Protein AF-K2HLF5-F1 (afdb_monomer)

Structure (mmCIF, N/CA/C/O backbone):
data_AF-K2HLF5-F1
#
_entry.id   AF-K2HLF5-F1
#
loop_
_atom_site.group_PDB
_atom_site.id
_atom_site.type_symbol
_atom_site.label_atom_id
_atom_site.label_alt_id
_atom_site.label_comp_id
_atom_site.label_asym_id
_atom_site.label_entity_id
_atom_site.label_seq_id
_atom_site.pdbx_PDB_ins_code
_atom_site.Cartn_x
_atom_site.Cartn_y
_atom_site.Cartn_z
_atom_site.occupancy
_atom_site.B_iso_or_equiv
_atom_site.auth_seq_id
_atom_site.auth_comp_id
_atom_site.auth_asym_id
_atom_site.auth_atom_id
_atom_site.pdbx_PDB_model_num
ATOM 1 N N . MET A 1 1 ? -12.758 6.911 -3.327 1.00 77.94 1 MET A N 1
ATOM 2 C CA . MET A 1 1 ? -11.296 6.929 -3.553 1.00 77.94 1 MET A CA 1
ATOM 3 C C . MET A 1 1 ? -10.643 7.506 -2.313 1.00 77.94 1 MET A C 1
ATOM 5 O O . MET A 1 1 ? -11.145 8.501 -1.797 1.00 77.94 1 MET A O 1
ATOM 9 N N . THR A 1 2 ? -9.546 6.911 -1.856 1.00 82.56 2 THR A N 1
ATOM 10 C CA . THR A 1 2 ? -8.719 7.429 -0.758 1.00 82.56 2 THR A CA 1
ATOM 11 C C . THR A 1 2 ? -7.261 7.436 -1.201 1.00 82.56 2 THR A C 1
ATOM 13 O O . THR A 1 2 ? -6.829 6.523 -1.895 1.00 82.56 2 THR A O 1
ATOM 16 N N . MET A 1 3 ? -6.512 8.468 -0.822 1.00 84.38 3 MET A N 1
ATOM 17 C CA . MET A 1 3 ? -5.113 8.650 -1.205 1.00 84.38 3 MET A CA 1
ATOM 18 C C . MET A 1 3 ? -4.257 8.866 0.045 1.00 84.38 3 MET A C 1
ATOM 20 O O . MET A 1 3 ? -4.676 9.579 0.960 1.00 84.38 3 MET A O 1
ATOM 24 N N . GLN A 1 4 ? -3.074 8.258 0.076 1.00 83.06 4 GLN A N 1
ATOM 25 C CA . GLN A 1 4 ? -2.057 8.470 1.102 1.00 83.06 4 GLN A CA 1
ATOM 26 C C . GLN A 1 4 ? -0.707 8.755 0.449 1.00 83.06 4 GLN A C 1
ATOM 28 O O . GLN A 1 4 ? -0.210 7.956 -0.338 1.00 83.06 4 GLN A O 1
ATOM 33 N N . ASP A 1 5 ? -0.123 9.895 0.793 1.00 85.25 5 ASP A N 1
ATOM 34 C CA . ASP A 1 5 ? 1.217 10.286 0.365 1.00 85.25 5 ASP A CA 1
ATOM 35 C C . ASP A 1 5 ? 2.246 9.796 1.397 1.00 85.25 5 ASP A C 1
ATOM 37 O O . ASP A 1 5 ? 2.132 10.115 2.587 1.00 85.25 5 ASP A O 1
ATOM 41 N N . ALA A 1 6 ? 3.219 9.007 0.938 1.00 84.81 6 ALA A N 1
ATOM 42 C CA . ALA A 1 6 ? 4.321 8.457 1.724 1.00 84.81 6 ALA A CA 1
ATOM 43 C C . ALA A 1 6 ? 5.694 8.965 1.230 1.00 84.81 6 ALA A C 1
ATOM 45 O O . ALA A 1 6 ? 6.712 8.278 1.353 1.00 84.81 6 ALA A O 1
ATOM 46 N N . GLY A 1 7 ? 5.744 10.173 0.664 1.00 86.44 7 GLY A N 1
ATOM 47 C CA . GLY A 1 7 ? 6.964 10.816 0.186 1.00 86.44 7 GLY A CA 1
ATOM 48 C C . GLY A 1 7 ? 7.271 10.447 -1.262 1.00 86.44 7 GLY A C 1
ATOM 49 O O . GLY A 1 7 ? 6.798 11.101 -2.189 1.00 86.44 7 GLY A O 1
ATOM 50 N N . ARG A 1 8 ? 8.093 9.412 -1.479 1.00 88.50 8 ARG A N 1
ATOM 51 C CA . ARG A 1 8 ? 8.429 8.972 -2.848 1.00 88.50 8 ARG A CA 1
ATOM 52 C C . ARG A 1 8 ? 7.248 8.303 -3.542 1.00 88.50 8 ARG A C 1
ATOM 54 O O . ARG A 1 8 ? 7.142 8.387 -4.759 1.00 88.50 8 ARG A O 1
ATOM 61 N N . TYR A 1 9 ? 6.381 7.659 -2.774 1.00 92.50 9 TYR A N 1
ATOM 62 C CA . TYR A 1 9 ? 5.272 6.895 -3.309 1.00 92.50 9 TYR A CA 1
ATOM 63 C C . TYR A 1 9 ? 3.941 7.428 -2.803 1.00 92.50 9 TYR A C 1
ATOM 65 O O . TYR A 1 9 ? 3.810 7.832 -1.647 1.00 92.50 9 TYR A O 1
ATOM 73 N N . THR A 1 10 ? 2.937 7.379 -3.671 1.00 91.50 10 THR A N 1
ATOM 74 C CA . THR A 1 10 ? 1.548 7.669 -3.322 1.00 91.50 10 THR A CA 1
ATOM 75 C C . THR A 1 10 ? 0.734 6.392 -3.429 1.00 91.50 10 THR A C 1
ATOM 77 O O . THR A 1 10 ? 0.718 5.754 -4.478 1.00 91.50 10 THR A O 1
ATOM 80 N N . VAL A 1 11 ? 0.025 6.028 -2.363 1.00 90.94 11 VAL A N 1
ATOM 81 C CA . VAL A 1 11 ? -0.925 4.915 -2.386 1.00 90.94 11 VAL A CA 1
ATOM 82 C C . VAL A 1 11 ? -2.319 5.450 -2.658 1.00 90.94 11 VAL A C 1
ATOM 84 O O . VAL A 1 11 ? -2.830 6.308 -1.937 1.00 90.94 11 VAL A O 1
ATOM 87 N N . VAL A 1 12 ? -2.958 4.912 -3.685 1.00 90.62 12 VAL A N 1
ATOM 88 C CA . VAL A 1 12 ? -4.342 5.193 -4.046 1.00 90.62 12 VAL A CA 1
ATOM 89 C C . VAL A 1 12 ? -5.157 3.928 -3.851 1.00 90.62 12 VAL A C 1
ATOM 91 O O . VAL A 1 12 ? -4.838 2.883 -4.405 1.00 90.62 12 VAL A O 1
ATOM 94 N N . MET A 1 13 ? -6.232 4.039 -3.079 1.00 88.75 13 MET A N 1
ATOM 95 C CA . MET A 1 13 ? -7.240 2.999 -2.944 1.00 88.75 13 MET A CA 1
ATOM 96 C C . MET A 1 13 ? -8.521 3.437 -3.648 1.00 88.75 13 MET A C 1
ATOM 98 O O . MET A 1 13 ? -9.140 4.461 -3.318 1.00 88.75 13 MET A O 1
ATOM 102 N N . THR A 1 14 ? -8.929 2.642 -4.623 1.00 87.88 14 THR A N 1
ATOM 103 C CA . THR A 1 14 ? -10.212 2.737 -5.312 1.00 87.88 14 THR A CA 1
ATOM 104 C C . THR A 1 14 ? -11.006 1.475 -5.051 1.00 87.88 14 THR A C 1
ATOM 106 O O . THR A 1 14 ? -10.507 0.475 -4.551 1.00 87.88 14 THR A O 1
ATOM 109 N N . CYS A 1 15 ? -12.295 1.534 -5.316 1.00 84.69 15 CYS A N 1
ATOM 110 C CA . CYS A 1 15 ? -13.126 0.356 -5.251 1.00 84.69 15 CYS A CA 1
ATOM 111 C C . CYS A 1 15 ? -14.271 0.528 -6.225 1.00 84.69 15 CYS A C 1
ATOM 113 O O . CYS A 1 15 ? -14.708 1.644 -6.524 1.00 84.69 15 CYS A O 1
ATOM 115 N N . SER A 1 16 ? -14.759 -0.602 -6.702 1.00 73.69 16 SER A N 1
ATOM 116 C CA . SER A 1 16 ? -15.980 -0.673 -7.478 1.00 73.69 16 SER A CA 1
ATOM 117 C C . SER A 1 16 ? -16.850 -1.777 -6.897 1.00 73.69 16 SER A C 1
ATOM 119 O O . SER A 1 16 ? -16.362 -2.819 -6.448 1.00 73.69 16 SER A O 1
ATOM 121 N N . ARG A 1 17 ? -18.158 -1.517 -6.844 1.00 71.38 17 ARG A N 1
ATOM 122 C CA . ARG A 1 17 ? -19.114 -2.412 -6.192 1.00 71.38 17 ARG A CA 1
ATOM 123 C C . ARG A 1 17 ? -19.020 -3.812 -6.804 1.00 71.38 17 ARG A C 1
ATOM 125 O O . ARG A 1 17 ? -19.210 -3.974 -8.007 1.00 71.38 17 ARG A O 1
ATOM 132 N N . GLY A 1 18 ? -18.716 -4.808 -5.972 1.00 67.44 18 GLY A N 1
ATOM 133 C CA . GLY A 1 18 ? -18.555 -6.206 -6.388 1.00 67.44 18 GLY A CA 1
ATOM 134 C C . G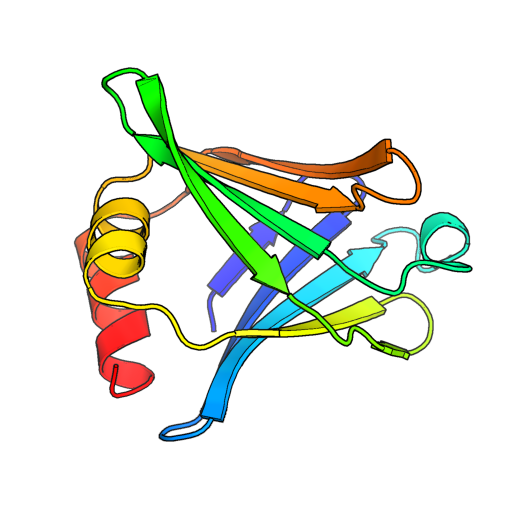LY A 1 18 ? -17.174 -6.599 -6.936 1.00 67.44 18 GLY A C 1
ATOM 135 O O . GLY A 1 18 ? -17.024 -7.741 -7.360 1.00 67.44 18 GLY A O 1
ATOM 136 N N . ARG A 1 19 ? -16.172 -5.704 -6.930 1.00 71.88 19 ARG A N 1
ATOM 137 C CA . ARG A 1 19 ? -14.794 -5.993 -7.390 1.00 71.88 19 ARG A CA 1
ATOM 138 C C . ARG A 1 19 ? -13.714 -5.884 -6.307 1.00 71.88 19 ARG A C 1
ATOM 140 O O . ARG A 1 19 ? -12.569 -6.232 -6.565 1.00 71.88 19 ARG A O 1
ATOM 147 N N . GLY A 1 20 ? -14.082 -5.464 -5.096 1.00 83.12 20 GLY A N 1
ATOM 148 C CA . GLY A 1 20 ? -13.151 -5.291 -3.979 1.00 83.12 20 GLY A CA 1
ATOM 149 C C . GLY A 1 20 ? -12.478 -3.918 -3.968 1.00 83.12 20 GLY A C 1
ATOM 150 O O . GLY A 1 20 ? -12.983 -2.957 -4.557 1.00 83.12 20 GLY A O 1
ATOM 151 N N . ILE A 1 21 ? -11.359 -3.833 -3.250 1.00 87.75 21 ILE A N 1
ATOM 152 C CA . ILE A 1 21 ? -10.506 -2.648 -3.168 1.00 87.75 21 ILE A CA 1
ATOM 153 C C . ILE A 1 21 ? -9.341 -2.841 -4.133 1.00 87.75 21 ILE A C 1
ATOM 155 O O . ILE A 1 21 ? -8.551 -3.772 -3.996 1.00 87.75 21 ILE A O 1
ATOM 159 N N . GLU A 1 22 ? -9.237 -1.938 -5.093 1.00 91.00 22 GLU A N 1
ATOM 160 C CA . GLU A 1 22 ? -8.067 -1.765 -5.939 1.00 91.00 22 GLU A CA 1
ATOM 161 C C . GLU A 1 22 ? -7.071 -0.866 -5.207 1.00 91.00 22 GLU A C 1
ATOM 163 O O . GLU A 1 22 ? -7.414 0.219 -4.732 1.00 91.00 22 GLU A O 1
ATOM 168 N N . LEU A 1 23 ? -5.831 -1.321 -5.108 1.00 92.38 23 LEU A N 1
ATOM 169 C CA . LEU A 1 23 ? -4.718 -0.574 -4.554 1.00 92.38 23 LEU A CA 1
ATOM 170 C C . LEU A 1 23 ? -3.730 -0.285 -5.674 1.00 92.38 23 LEU A C 1
ATOM 172 O O . LEU A 1 23 ? -3.339 -1.189 -6.407 1.00 92.38 23 LEU A O 1
ATOM 176 N N . SER A 1 24 ? -3.325 0.973 -5.782 1.00 93.50 24 SER A N 1
ATOM 177 C CA . SER A 1 24 ? -2.278 1.420 -6.689 1.00 93.50 24 SER A CA 1
ATOM 178 C C . SER A 1 24 ? -1.184 2.141 -5.916 1.00 93.50 24 SER A C 1
ATOM 180 O O . SER A 1 24 ? -1.477 3.007 -5.093 1.00 93.50 24 SER A O 1
ATOM 182 N N . VAL A 1 25 ? 0.069 1.803 -6.187 1.00 94.19 25 VAL A N 1
ATOM 183 C CA . VAL A 1 25 ? 1.261 2.488 -5.683 1.00 94.19 25 VAL A CA 1
ATOM 184 C C . VAL A 1 25 ? 1.865 3.256 -6.846 1.00 94.19 25 VAL A C 1
ATOM 186 O O . VAL A 1 25 ? 2.275 2.652 -7.832 1.00 94.19 25 VAL A O 1
ATOM 189 N N . LEU A 1 26 ? 1.904 4.579 -6.747 1.00 94.62 26 LEU A N 1
ATOM 190 C CA . LEU A 1 26 ? 2.458 5.458 -7.770 1.00 94.62 26 LEU A CA 1
ATOM 191 C C . LEU A 1 26 ? 3.821 5.969 -7.321 1.00 94.62 26 LEU A C 1
ATOM 193 O O . LEU A 1 26 ? 3.948 6.451 -6.196 1.00 94.62 26 LEU A O 1
ATOM 197 N N . ASP A 1 27 ? 4.817 5.905 -8.199 1.00 93.62 27 ASP A N 1
ATOM 198 C CA . ASP A 1 27 ? 6.109 6.560 -7.992 1.00 93.62 27 ASP A CA 1
ATOM 199 C C . ASP A 1 27 ? 5.994 8.045 -8.357 1.00 93.62 27 ASP A C 1
ATOM 201 O O . ASP A 1 27 ? 5.820 8.402 -9.525 1.00 93.62 27 ASP A O 1
ATOM 2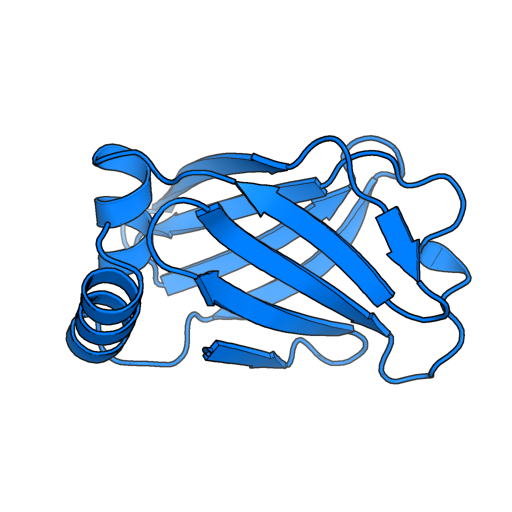05 N N . SER A 1 28 ? 6.119 8.922 -7.361 1.00 89.19 28 SER A N 1
ATOM 206 C CA . SER A 1 28 ? 6.033 10.377 -7.530 1.00 89.19 28 SER A CA 1
ATOM 207 C C . SER A 1 28 ? 7.140 10.933 -8.436 1.00 89.19 28 SER A C 1
ATOM 209 O O . SER A 1 28 ? 6.983 12.019 -8.994 1.00 89.19 28 SER A O 1
ATOM 211 N N . ALA A 1 29 ? 8.252 10.206 -8.613 1.00 89.31 29 ALA A N 1
ATOM 212 C CA . ALA A 1 29 ? 9.312 10.564 -9.557 1.00 89.31 29 ALA A CA 1
ATOM 213 C C . ALA A 1 29 ? 9.025 10.111 -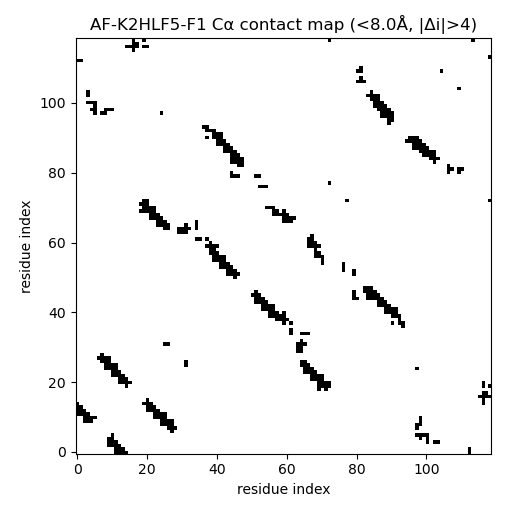11.003 1.00 89.31 29 ALA A C 1
ATOM 215 O O . ALA A 1 29 ? 9.821 10.410 -11.896 1.00 89.31 29 ALA A O 1
ATOM 216 N N . ALA A 1 30 ? 7.914 9.400 -11.228 1.00 87.19 30 ALA A N 1
ATOM 217 C CA . ALA A 1 30 ? 7.480 8.854 -12.512 1.00 87.19 30 ALA A CA 1
ATOM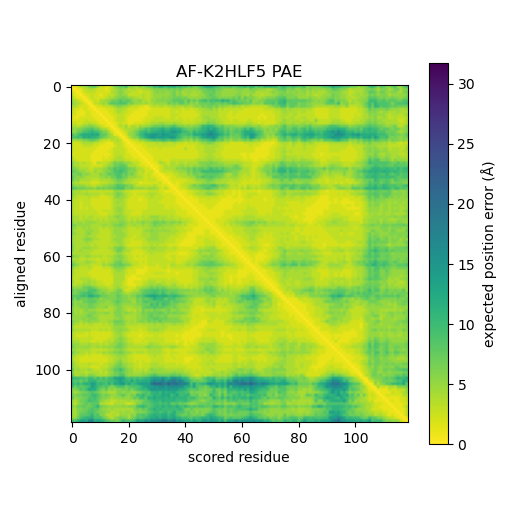 218 C C . ALA A 1 30 ? 8.514 7.934 -13.196 1.00 87.19 30 ALA A C 1
ATOM 220 O O . ALA A 1 30 ? 8.562 7.872 -14.426 1.00 87.19 30 ALA A O 1
ATOM 221 N N . ARG A 1 31 ? 9.353 7.228 -12.421 1.00 88.00 31 ARG A N 1
ATOM 222 C CA . ARG A 1 31 ? 10.373 6.317 -12.966 1.00 88.00 31 ARG A CA 1
ATOM 223 C C . ARG A 1 31 ? 9.852 4.893 -13.070 1.00 88.00 31 ARG A C 1
ATOM 225 O O . ARG A 1 31 ? 9.987 4.285 -14.127 1.00 88.00 31 ARG A O 1
ATOM 232 N N . GLY A 1 32 ? 9.257 4.378 -11.992 1.00 86.31 32 GLY A N 1
ATOM 233 C CA . GLY A 1 32 ? 8.743 3.003 -11.934 1.00 86.31 32 GLY A CA 1
ATOM 234 C C . GLY A 1 32 ? 9.824 1.920 -12.050 1.00 86.31 32 GLY A C 1
ATOM 235 O O . GLY A 1 32 ? 9.515 0.769 -12.339 1.00 86.31 32 GLY A O 1
ATOM 236 N N . ASP A 1 33 ? 11.090 2.278 -11.846 1.00 88.50 33 ASP A N 1
ATOM 237 C CA . ASP A 1 33 ? 12.239 1.372 -11.898 1.00 88.50 33 ASP A CA 1
ATOM 238 C C . ASP A 1 33 ? 12.214 0.351 -10.752 1.00 88.50 33 ASP A C 1
ATOM 240 O O . ASP A 1 33 ? 12.456 -0.832 -10.972 1.00 88.50 33 ASP A O 1
ATOM 244 N N . GLU A 1 34 ? 11.830 0.780 -9.549 1.00 87.31 34 GLU A N 1
ATOM 245 C CA . GLU A 1 34 ? 11.692 -0.092 -8.367 1.00 87.31 34 GLU A CA 1
ATOM 246 C C . GLU A 1 34 ? 10.470 -1.023 -8.411 1.00 87.31 34 GLU A C 1
ATOM 248 O O . GLU A 1 34 ? 10.291 -1.854 -7.521 1.00 87.31 34 GLU A O 1
ATOM 253 N N . PHE A 1 35 ? 9.629 -0.886 -9.436 1.00 91.94 35 PHE A N 1
ATOM 254 C CA . PHE A 1 35 ? 8.481 -1.758 -9.672 1.00 91.94 35 PHE A CA 1
ATOM 255 C C . PHE A 1 35 ? 8.808 -2.937 -10.582 1.00 91.94 35 PHE A C 1
ATOM 257 O O . PHE A 1 35 ? 8.011 -3.873 -10.670 1.00 91.94 35 PHE A O 1
ATOM 264 N N . ALA A 1 36 ? 9.980 -2.910 -11.224 1.00 85.94 36 ALA A N 1
ATOM 265 C CA . ALA A 1 36 ? 10.449 -4.024 -12.021 1.00 85.94 36 ALA A CA 1
ATOM 266 C C . ALA A 1 36 ? 10.464 -5.302 -11.170 1.00 85.94 36 ALA A C 1
ATOM 268 O O . ALA A 1 36 ? 10.947 -5.308 -10.039 1.00 85.94 36 ALA A O 1
ATOM 269 N N . GLU A 1 37 ? 9.928 -6.380 -11.739 1.00 86.56 37 GLU A N 1
ATOM 270 C CA . GLU A 1 37 ? 9.879 -7.715 -11.129 1.00 86.56 37 GLU A CA 1
ATOM 271 C C . GLU A 1 37 ? 8.958 -7.862 -9.907 1.00 86.56 37 GLU A C 1
ATOM 273 O O . GLU A 1 37 ? 8.913 -8.948 -9.337 1.00 86.56 37 GLU A O 1
ATOM 278 N N . VAL A 1 38 ? 8.186 -6.842 -9.519 1.00 93.19 38 VAL A N 1
ATOM 279 C CA . VAL A 1 38 ? 7.218 -6.961 -8.418 1.00 93.19 38 VAL A CA 1
ATOM 280 C C . VAL A 1 38 ? 5.948 -7.664 -8.903 1.00 93.19 38 VAL A C 1
ATOM 282 O O . VAL A 1 38 ? 5.190 -7.103 -9.692 1.00 93.19 38 VAL A O 1
ATOM 285 N N . ASP A 1 39 ? 5.684 -8.874 -8.399 1.00 94.12 39 ASP A N 1
ATOM 286 C CA . ASP A 1 39 ? 4.477 -9.657 -8.731 1.00 94.12 39 ASP A CA 1
ATOM 287 C C . ASP A 1 39 ? 3.404 -9.672 -7.625 1.00 94.12 39 ASP A C 1
ATOM 289 O O . ASP A 1 39 ? 2.253 -10.083 -7.836 1.00 94.12 39 ASP A O 1
ATOM 293 N N . SER A 1 40 ? 3.780 -9.200 -6.438 1.00 94.75 40 SER A N 1
ATOM 294 C CA . SER A 1 40 ? 2.953 -9.214 -5.243 1.00 94.75 40 SER A CA 1
ATOM 295 C C . SER A 1 40 ? 3.280 -8.051 -4.310 1.00 94.75 40 SER A C 1
ATOM 297 O O . SER A 1 40 ? 4.429 -7.617 -4.173 1.00 94.75 40 SER A O 1
ATOM 299 N N . LEU A 1 41 ? 2.235 -7.564 -3.642 1.00 94.94 41 LEU A N 1
ATOM 300 C CA . LEU A 1 41 ? 2.321 -6.571 -2.577 1.00 94.94 41 LEU A CA 1
ATOM 301 C C . LEU A 1 41 ? 1.751 -7.149 -1.282 1.00 94.94 41 LEU A C 1
ATOM 303 O O . LEU A 1 41 ? 0.825 -7.964 -1.298 1.00 94.94 41 LEU A O 1
ATOM 307 N N . MET A 1 42 ? 2.275 -6.697 -0.152 1.00 95.31 42 MET A N 1
ATOM 308 C CA . MET A 1 42 ? 1.701 -6.930 1.163 1.00 95.31 42 MET A CA 1
ATOM 309 C C . MET A 1 42 ? 1.265 -5.597 1.749 1.00 95.31 42 MET A C 1
ATOM 311 O O . MET A 1 42 ? 2.042 -4.648 1.813 1.00 95.31 42 MET A O 1
ATOM 315 N N . VAL A 1 43 ? 0.013 -5.538 2.183 1.00 92.50 43 VAL A N 1
ATOM 316 C CA . VAL A 1 43 ? -0.531 -4.413 2.935 1.00 92.50 43 VAL A CA 1
ATOM 317 C C . VAL A 1 43 ? -0.542 -4.789 4.402 1.00 92.50 43 VAL A C 1
ATOM 319 O O . VAL A 1 43 ? -1.104 -5.822 4.756 1.00 92.50 43 VAL A O 1
ATOM 322 N N . TRP A 1 44 ? 0.011 -3.935 5.251 1.00 93.38 44 TRP A N 1
ATOM 323 C CA . TRP A 1 44 ? -0.019 -4.075 6.699 1.00 93.38 44 TRP A CA 1
ATOM 324 C C . TRP A 1 44 ? -0.800 -2.934 7.326 1.00 93.38 44 TRP A C 1
ATOM 326 O O . TRP A 1 44 ? -0.659 -1.771 6.940 1.00 93.38 44 TRP A O 1
ATOM 336 N N . ILE A 1 45 ? -1.602 -3.269 8.331 1.00 90.75 45 ILE A N 1
ATOM 337 C CA . ILE A 1 45 ? -2.376 -2.296 9.094 1.00 90.75 45 ILE A CA 1
ATOM 338 C C . ILE A 1 45 ? -2.106 -2.530 10.570 1.00 90.75 45 ILE A C 1
ATOM 340 O O . ILE A 1 45 ? -2.328 -3.630 11.074 1.00 90.75 45 ILE A O 1
ATOM 344 N N . THR A 1 46 ? -1.651 -1.492 11.266 1.00 92.50 46 THR A N 1
ATOM 345 C CA . THR A 1 46 ? -1.339 -1.553 12.698 1.00 92.50 46 THR 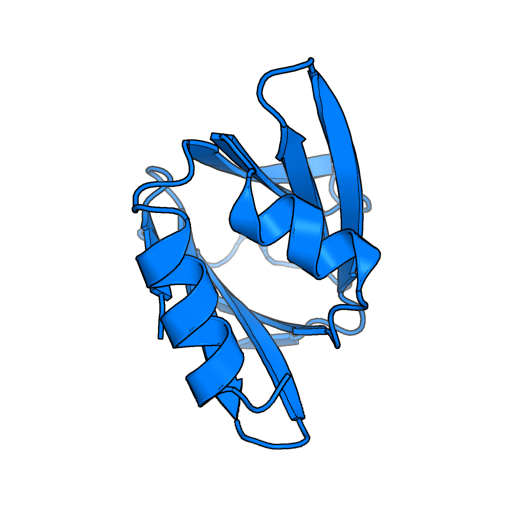A CA 1
ATOM 346 C C . THR A 1 46 ? -2.381 -0.789 13.503 1.00 92.50 46 THR A C 1
ATOM 348 O O . THR A 1 46 ? -2.690 0.369 13.205 1.00 92.50 46 THR A O 1
ATOM 351 N N . LEU A 1 47 ? -2.900 -1.429 14.548 1.00 92.06 47 LEU A N 1
ATOM 352 C CA . LEU A 1 47 ? -3.798 -0.835 15.536 1.00 92.06 47 LEU A CA 1
ATOM 353 C C . LEU A 1 47 ? -3.025 -0.041 16.608 1.00 92.06 47 LEU A C 1
ATOM 355 O O . LEU A 1 47 ? -1.826 -0.257 16.789 1.00 92.06 47 LEU A O 1
ATOM 359 N N . PRO A 1 48 ? -3.695 0.840 17.379 1.00 90.38 48 PR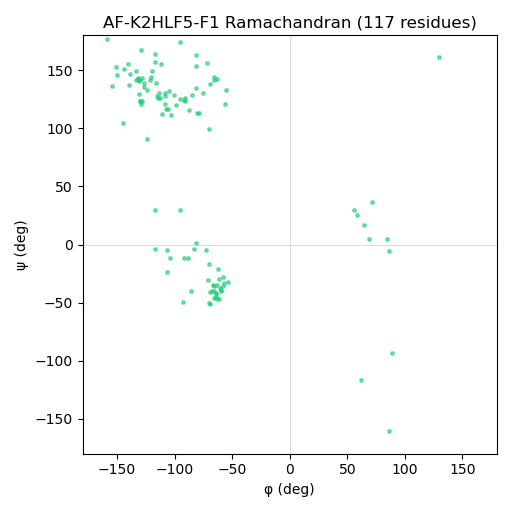O A N 1
ATOM 360 C CA . PRO A 1 48 ? -3.065 1.577 18.480 1.00 90.38 48 PRO A CA 1
ATOM 361 C C . PRO A 1 48 ? -2.435 0.691 19.560 1.00 90.38 48 PRO A C 1
ATOM 363 O O . PRO A 1 48 ? -1.494 1.108 20.225 1.00 90.38 48 PRO A O 1
ATOM 366 N N . ASP A 1 49 ? -2.962 -0.523 19.740 1.00 92.25 49 ASP A N 1
ATOM 367 C CA . ASP A 1 49 ? -2.459 -1.511 20.701 1.00 92.25 49 ASP A CA 1
ATOM 368 C C . ASP A 1 49 ? -1.241 -2.302 20.182 1.00 92.25 49 ASP A C 1
ATOM 370 O O . ASP A 1 49 ? -0.732 -3.181 20.876 1.00 92.25 49 ASP A O 1
ATOM 374 N N . GLY A 1 50 ? -0.769 -1.994 18.969 1.00 91.69 50 GLY A N 1
ATOM 375 C CA . GLY A 1 50 ? 0.387 -2.620 18.333 1.00 91.69 50 GLY A CA 1
ATOM 376 C C . GLY A 1 50 ? 0.082 -3.906 17.566 1.00 91.69 50 GLY A C 1
ATOM 377 O O . GLY A 1 50 ? 0.975 -4.419 16.891 1.00 91.69 50 GLY A O 1
ATOM 378 N N . ARG A 1 51 ? -1.151 -4.433 17.607 1.00 93.62 51 ARG A N 1
ATOM 379 C CA . ARG A 1 51 ? -1.521 -5.582 16.768 1.00 93.62 51 ARG A CA 1
ATOM 380 C C . ARG A 1 51 ? -1.503 -5.197 15.294 1.00 93.62 51 ARG A C 1
ATOM 382 O O . ARG A 1 51 ? -1.903 -4.091 14.930 1.00 93.62 51 ARG A O 1
ATOM 389 N N . THR A 1 52 ? -1.094 -6.140 14.452 1.00 92.38 52 THR A N 1
ATOM 390 C CA . THR A 1 52 ? -1.050 -5.978 12.998 1.00 92.38 52 THR A CA 1
ATOM 391 C C . THR A 1 52 ? -1.902 -7.026 12.296 1.00 92.38 52 THR A C 1
ATOM 393 O O . THR A 1 52 ? -1.945 -8.184 12.713 1.00 92.38 52 THR A O 1
ATOM 396 N N . ASP A 1 53 ? -2.573 -6.608 11.227 1.00 92.25 53 ASP A N 1
ATOM 397 C CA . ASP A 1 53 ? -3.170 -7.497 10.229 1.00 92.25 53 ASP A CA 1
ATOM 398 C C . ASP A 1 53 ? -2.496 -7.247 8.884 1.00 92.25 53 ASP A C 1
ATOM 400 O O . ASP A 1 53 ? -1.910 -6.178 8.659 1.00 92.25 53 ASP A O 1
ATOM 404 N N . ARG A 1 54 ? -2.558 -8.246 8.005 1.00 91.12 54 ARG A N 1
ATOM 405 C CA . ARG A 1 54 ? -1.941 -8.171 6.687 1.00 91.12 54 ARG A CA 1
ATOM 406 C C . ARG A 1 54 ? -2.816 -8.749 5.595 1.00 91.12 54 ARG A C 1
ATOM 408 O O . ARG A 1 54 ? -3.494 -9.757 5.790 1.00 91.12 54 ARG A O 1
ATOM 415 N N . VAL A 1 55 ? -2.709 -8.161 4.413 1.00 91.44 55 VAL A N 1
ATOM 416 C CA . VAL A 1 55 ? -3.397 -8.623 3.211 1.00 91.44 55 VAL A CA 1
ATOM 417 C C . VAL A 1 55 ? -2.398 -8.730 2.074 1.00 91.44 55 VAL A C 1
ATOM 419 O O . VAL A 1 55 ? -1.753 -7.746 1.718 1.00 91.44 55 VAL A O 1
ATOM 422 N N . SER A 1 56 ? -2.289 -9.919 1.480 1.00 92.44 56 SER A N 1
ATOM 423 C CA . SER A 1 56 ? -1.522 -10.088 0.248 1.00 92.44 56 SER A CA 1
ATOM 424 C C . SER A 1 56 ? -2.355 -9.664 -0.953 1.00 92.44 56 SER A C 1
ATOM 426 O O . SER A 1 56 ? -3.500 -10.098 -1.099 1.00 92.44 56 SER A O 1
ATOM 428 N N . ILE A 1 57 ? -1.745 -8.907 -1.850 1.00 92.75 57 ILE A N 1
ATOM 429 C CA . ILE A 1 57 ? -2.292 -8.555 -3.152 1.00 92.75 57 ILE A CA 1
ATOM 430 C C . ILE A 1 57 ? -1.448 -9.278 -4.196 1.00 92.75 57 ILE A C 1
ATOM 432 O O . ILE A 1 57 ? -0.263 -8.993 -4.355 1.00 92.75 57 ILE A O 1
ATOM 436 N N . SER A 1 58 ? -2.057 -10.247 -4.871 1.00 90.88 58 SER A N 1
ATOM 437 C CA . SER A 1 58 ? -1.454 -10.969 -5.987 1.00 90.88 58 SER A CA 1
ATOM 438 C C . SER A 1 58 ? -2.566 -11.506 -6.899 1.00 90.88 58 SER A C 1
ATOM 440 O O . SER A 1 58 ? -3.562 -12.026 -6.382 1.00 90.88 58 SER A O 1
ATOM 442 N N . PRO A 1 59 ? -2.430 -11.397 -8.230 1.00 91.50 59 PRO A N 1
ATOM 443 C CA . PRO A 1 59 ? -1.323 -10.748 -8.943 1.00 91.50 59 PRO A CA 1
ATOM 444 C C . PRO A 1 59 ? -1.353 -9.214 -8.815 1.00 91.50 59 PRO A C 1
ATOM 446 O O . PRO A 1 59 ? -2.415 -8.622 -8.600 1.00 91.50 59 PRO A O 1
ATOM 449 N N . VAL A 1 60 ? -0.190 -8.578 -8.973 1.00 93.75 60 VAL A N 1
ATOM 450 C CA . VAL A 1 60 ? -0.088 -7.138 -9.264 1.00 93.75 60 VAL A CA 1
ATOM 451 C C . VAL A 1 60 ? 0.446 -6.908 -10.673 1.00 93.75 60 VAL A C 1
ATOM 453 O O . VAL A 1 60 ? 1.118 -7.762 -11.250 1.00 93.75 60 VAL A O 1
ATOM 456 N N . TRP A 1 61 ? 0.115 -5.754 -11.234 1.00 92.88 61 TRP A N 1
ATOM 457 C CA . TRP A 1 61 ? 0.438 -5.376 -12.603 1.00 92.88 61 TRP A CA 1
ATOM 458 C C . TRP A 1 61 ? 1.147 -4.030 -12.589 1.00 92.88 61 TRP A C 1
ATOM 460 O O . TRP A 1 61 ? 0.716 -3.108 -11.894 1.00 92.88 61 TRP A O 1
ATOM 470 N N . GLN A 1 62 ? 2.218 -3.911 -13.368 1.00 93.31 62 GLN A N 1
ATOM 471 C CA . GLN A 1 62 ? 2.892 -2.638 -13.575 1.00 93.31 62 GLN A CA 1
ATOM 472 C C . GLN A 1 62 ? 2.298 -1.914 -14.787 1.00 93.31 62 GLN A C 1
ATOM 474 O O . GLN A 1 62 ? 2.287 -2.446 -15.897 1.00 93.31 62 GLN A O 1
ATOM 479 N N . GLU A 1 63 ? 1.880 -0.668 -14.586 1.00 89.69 63 GLU A N 1
ATOM 480 C CA . GLU A 1 63 ? 1.430 0.246 -15.636 1.00 89.69 63 GLU A CA 1
ATOM 481 C C . GLU A 1 63 ? 2.265 1.531 -15.579 1.00 89.69 63 GLU A C 1
ATOM 483 O O . GLU A 1 63 ? 1.970 2.481 -14.853 1.00 89.69 63 GLU A O 1
ATOM 488 N N . GLY A 1 64 ? 3.370 1.552 -16.330 1.00 89.81 64 GLY A N 1
ATOM 489 C CA . GLY A 1 64 ? 4.323 2.662 -16.304 1.00 89.81 64 GLY A CA 1
ATOM 490 C C . GLY A 1 64 ? 4.943 2.846 -14.916 1.00 89.81 64 GLY A C 1
ATOM 491 O O . GLY A 1 64 ? 5.643 1.963 -14.421 1.00 89.81 64 GLY A O 1
ATOM 492 N N . ALA A 1 65 ? 4.677 3.997 -14.295 1.00 93.38 65 ALA A N 1
ATOM 493 C CA . ALA A 1 65 ? 5.143 4.351 -12.953 1.00 93.38 65 ALA A CA 1
ATOM 494 C C . ALA A 1 65 ? 4.102 4.052 -11.858 1.00 93.38 65 ALA A C 1
ATOM 496 O O . ALA A 1 65 ? 4.057 4.748 -10.840 1.00 93.38 65 ALA A O 1
ATOM 497 N N . ALA A 1 66 ? 3.256 3.043 -12.074 1.00 93.88 66 ALA A N 1
ATOM 498 C CA . ALA A 1 66 ? 2.302 2.543 -11.095 1.00 93.88 66 ALA A CA 1
ATOM 499 C C . ALA A 1 66 ? 2.362 1.012 -10.984 1.00 93.88 66 ALA A C 1
ATOM 501 O O . ALA A 1 66 ? 2.516 0.321 -11.990 1.00 93.88 66 ALA A O 1
ATOM 502 N N . LEU A 1 67 ? 2.197 0.496 -9.766 1.00 94.81 67 LEU A N 1
ATOM 503 C CA . LEU A 1 67 ? 1.848 -0.899 -9.492 1.00 94.81 67 LEU A CA 1
ATOM 504 C C . LEU A 1 67 ? 0.413 -0.963 -8.999 1.00 94.81 67 LEU A C 1
ATOM 506 O O . LEU A 1 67 ? 0.084 -0.288 -8.026 1.00 94.81 67 LEU A O 1
ATOM 510 N N . SER A 1 68 ? -0.409 -1.806 -9.609 1.00 94.00 68 SER A N 1
ATOM 511 C CA . SER A 1 68 ? -1.822 -1.934 -9.266 1.00 94.00 68 SER A CA 1
ATOM 512 C C . SER A 1 68 ? -2.205 -3.384 -9.009 1.00 94.00 68 SER A C 1
ATOM 514 O O . SER A 1 68 ? -1.753 -4.301 -9.687 1.00 94.00 68 SER A O 1
ATOM 516 N N . GLY A 1 69 ? -3.085 -3.601 -8.043 1.00 92.62 69 GLY A N 1
ATOM 517 C CA . GLY A 1 69 ? -3.694 -4.898 -7.775 1.00 92.62 69 GLY A CA 1
ATOM 518 C C . GLY A 1 69 ? -4.986 -4.730 -6.992 1.00 92.62 69 GLY A C 1
ATOM 519 O O . GLY A 1 69 ? -5.355 -3.616 -6.627 1.00 92.62 69 GLY A O 1
ATOM 520 N N . ALA A 1 70 ? -5.693 -5.825 -6.736 1.00 90.25 70 ALA A N 1
ATOM 521 C CA . ALA A 1 70 ? -6.955 -5.780 -6.010 1.00 90.25 70 ALA A CA 1
ATOM 522 C C . ALA A 1 70 ? -7.025 -6.852 -4.927 1.00 90.25 70 ALA A C 1
ATOM 524 O O . ALA A 1 70 ? -6.467 -7.941 -5.067 1.00 90.25 70 ALA A O 1
ATOM 525 N N . PHE A 1 71 ? -7.750 -6.548 -3.857 1.00 86.69 71 PHE A N 1
ATOM 526 C CA . PHE A 1 71 ? -8.079 -7.501 -2.809 1.00 86.69 71 PHE A CA 1
ATOM 527 C C . PHE A 1 71 ? -9.511 -7.301 -2.323 1.00 86.69 71 PHE A C 1
ATOM 529 O O . PHE A 1 71 ? -10.089 -6.216 -2.412 1.00 86.69 71 PHE A O 1
ATOM 536 N N . VAL A 1 72 ? -10.091 -8.363 -1.772 1.00 82.19 72 VAL A N 1
ATOM 537 C CA . VAL A 1 72 ? -11.396 -8.303 -1.112 1.00 82.19 72 VAL A CA 1
ATOM 538 C C . VAL A 1 72 ? -11.145 -8.322 0.394 1.00 82.19 72 VAL A C 1
ATOM 540 O O . VAL A 1 72 ? -10.672 -9.341 0.902 1.00 82.19 72 VAL A O 1
ATOM 543 N N . PRO A 1 73 ? -11.401 -7.221 1.123 1.00 76.50 73 PRO A N 1
ATOM 544 C CA . PRO A 1 73 ? -11.254 -7.232 2.569 1.00 76.50 73 PRO A CA 1
ATOM 545 C C . PRO A 1 73 ? -12.294 -8.176 3.185 1.00 76.50 73 PRO A C 1
ATOM 547 O O . PRO A 1 73 ? -13.440 -8.242 2.742 1.00 76.50 73 PRO A O 1
ATOM 550 N N . ASN A 1 74 ? -11.889 -8.908 4.219 1.00 77.06 74 ASN A N 1
ATOM 551 C CA . ASN A 1 74 ? -12.804 -9.661 5.073 1.00 77.06 74 ASN A CA 1
ATOM 552 C C . ASN A 1 74 ? -13.166 -8.828 6.321 1.00 77.06 74 ASN A C 1
ATOM 554 O O . ASN A 1 74 ? -12.593 -7.762 6.550 1.00 77.06 74 ASN A O 1
ATOM 558 N N . GLY A 1 75 ? -14.088 -9.320 7.156 1.00 74.19 75 GLY A N 1
ATOM 559 C CA . GLY A 1 75 ? -14.536 -8.589 8.350 1.00 74.19 75 GLY A CA 1
ATOM 560 C C . GLY A 1 75 ? -13.412 -8.208 9.327 1.00 74.19 75 GLY A C 1
ATOM 561 O O . GLY A 1 75 ? -13.454 -7.128 9.907 1.00 74.19 75 GLY A O 1
ATOM 562 N N . VAL A 1 76 ? -12.369 -9.037 9.457 1.00 74.06 76 VAL A N 1
ATOM 563 C CA . VAL A 1 76 ? -11.210 -8.742 10.320 1.00 74.06 76 VAL A CA 1
ATOM 564 C C . VAL A 1 76 ? -10.389 -7.599 9.730 1.00 74.06 76 VAL A C 1
ATOM 566 O O . VAL A 1 76 ? -10.151 -6.597 10.400 1.00 74.06 76 VAL A O 1
ATOM 569 N N . THR A 1 77 ? -10.040 -7.693 8.450 1.00 77.50 77 THR A N 1
ATOM 570 C CA . THR A 1 77 ? -9.325 -6.637 7.724 1.00 77.50 77 THR A CA 1
ATOM 571 C C . THR A 1 77 ? -10.098 -5.316 7.750 1.00 77.50 77 THR A C 1
ATOM 573 O O . THR A 1 77 ? -9.497 -4.248 7.868 1.00 77.50 77 THR A O 1
ATOM 576 N N . MET A 1 78 ? -11.433 -5.363 7.701 1.00 78.38 78 MET A N 1
ATOM 577 C CA . MET A 1 78 ? -12.276 -4.174 7.845 1.00 78.38 78 MET A CA 1
ATOM 578 C C . MET A 1 78 ? -12.141 -3.523 9.222 1.00 78.38 78 MET A C 1
ATOM 580 O O . MET A 1 78 ? -12.045 -2.298 9.306 1.00 78.38 78 MET A O 1
ATOM 584 N N . ASP A 1 79 ? -12.102 -4.305 10.300 1.00 80.94 79 ASP A N 1
ATOM 585 C CA . ASP A 1 79 ? -11.920 -3.769 11.652 1.00 80.94 79 ASP A CA 1
ATOM 586 C C . ASP A 1 79 ? -10.532 -3.153 11.847 1.00 80.94 79 ASP A C 1
ATOM 588 O O . ASP A 1 79 ? -10.406 -2.107 12.497 1.00 80.94 79 ASP A O 1
ATOM 592 N N . PHE A 1 80 ? -9.510 -3.731 11.214 1.00 84.62 80 PHE A N 1
ATOM 593 C CA . PHE A 1 80 ? -8.180 -3.133 11.147 1.00 84.62 80 PHE A CA 1
ATOM 594 C C . PHE A 1 80 ? -8.181 -1.835 10.343 1.00 84.62 80 PHE A C 1
ATOM 596 O O . PHE A 1 80 ? -7.677 -0.829 10.832 1.00 84.62 80 PHE A O 1
ATOM 603 N N . PHE A 1 81 ? -8.817 -1.786 9.170 1.00 81.38 81 PHE A N 1
ATOM 604 C CA . PHE A 1 81 ? -8.946 -0.541 8.406 1.00 81.38 81 PHE A CA 1
ATOM 605 C C . PHE A 1 81 ? -9.687 0.552 9.183 1.00 81.38 81 PHE A C 1
ATOM 607 O O . PHE A 1 81 ? -9.303 1.717 9.110 1.00 81.38 81 PHE A O 1
ATOM 614 N N . ARG A 1 82 ? -10.738 0.207 9.937 1.00 81.25 82 ARG A N 1
ATOM 615 C CA . ARG A 1 82 ? -11.528 1.170 10.727 1.00 81.25 82 ARG A CA 1
ATOM 616 C C . ARG A 1 82 ? -10.702 1.829 11.829 1.00 81.25 82 ARG A C 1
ATOM 618 O O . ARG A 1 82 ? -10.778 3.050 11.997 1.00 81.25 82 ARG A O 1
ATOM 625 N N . ASN A 1 83 ? -9.934 1.020 12.556 1.00 86.38 83 ASN A N 1
ATOM 626 C CA . ASN A 1 83 ? -9.267 1.417 13.799 1.00 86.38 83 ASN A CA 1
ATOM 627 C C . ASN A 1 83 ? -7.750 1.605 13.658 1.00 86.38 83 ASN A C 1
ATOM 629 O O . ASN A 1 83 ? -7.096 2.005 14.619 1.00 86.38 83 ASN A O 1
ATOM 633 N N . GLY A 1 84 ? -7.192 1.305 12.488 1.00 86.75 84 GLY A N 1
ATOM 634 C CA . GLY A 1 84 ? -5.766 1.375 12.215 1.00 86.75 84 GLY A CA 1
ATOM 635 C C . GLY A 1 84 ? -5.219 2.792 12.335 1.00 86.75 84 GLY A C 1
ATOM 636 O O . GLY A 1 84 ? -5.867 3.772 11.954 1.00 86.75 84 GLY A O 1
ATOM 637 N N . ILE A 1 85 ? -4.003 2.879 12.868 1.00 90.81 85 ILE A N 1
ATOM 638 C CA . ILE A 1 85 ? -3.237 4.123 12.987 1.00 90.81 85 ILE A CA 1
ATOM 639 C C . ILE A 1 85 ? -2.086 4.1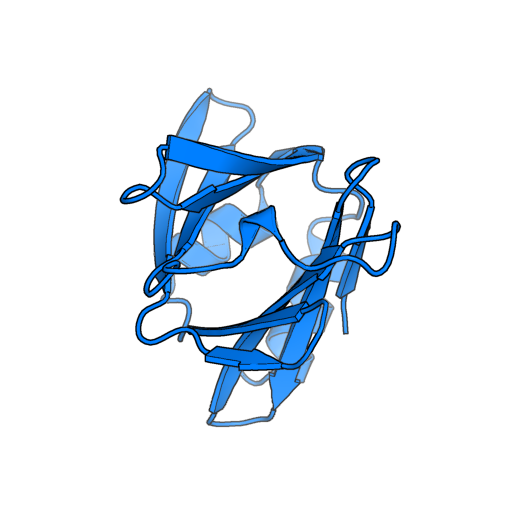87 11.996 1.00 90.81 85 ILE A C 1
ATOM 641 O O . ILE A 1 85 ? -1.680 5.283 11.632 1.00 90.81 85 ILE A O 1
ATOM 645 N N . ARG A 1 86 ? -1.595 3.038 11.522 1.00 90.81 86 ARG A N 1
ATOM 646 C CA . ARG A 1 86 ? -0.484 2.946 10.575 1.00 90.81 86 ARG A CA 1
ATOM 647 C C . ARG A 1 86 ? -0.840 2.000 9.441 1.00 90.81 86 ARG A C 1
ATOM 649 O O . ARG A 1 86 ? -1.486 0.977 9.662 1.00 90.81 86 ARG A O 1
ATOM 656 N N . PHE A 1 87 ? -0.398 2.370 8.251 1.00 89.56 87 PHE A N 1
ATOM 657 C CA . PHE A 1 87 ? -0.581 1.647 7.009 1.00 89.56 87 PHE A CA 1
ATOM 658 C C . PHE A 1 87 ? 0.766 1.525 6.303 1.00 89.56 87 PHE A C 1
ATOM 660 O O . PHE A 1 87 ? 1.480 2.519 6.141 1.00 89.56 87 PHE A O 1
ATOM 667 N N . GLU A 1 88 ? 1.118 0.310 5.904 1.00 93.62 88 GLU A N 1
ATOM 668 C CA . GLU A 1 88 ? 2.371 0.018 5.217 1.00 93.62 88 GLU A CA 1
ATOM 669 C C . GLU A 1 88 ? 2.115 -0.871 4.001 1.00 93.62 88 GLU A C 1
ATOM 671 O O . GLU A 1 88 ? 1.256 -1.751 4.036 1.00 93.62 88 GLU A O 1
ATOM 676 N N . VAL A 1 89 ? 2.831 -0.609 2.913 1.00 94.19 89 VAL A N 1
ATOM 677 C CA . VAL A 1 89 ? 2.798 -1.398 1.683 1.00 94.19 89 VAL A CA 1
ATOM 678 C C . VAL A 1 89 ? 4.227 -1.733 1.309 1.00 94.19 89 VAL A C 1
ATOM 680 O O . VAL A 1 89 ? 5.039 -0.833 1.074 1.00 94.19 89 VAL A O 1
ATOM 683 N N . ASP A 1 90 ? 4.517 -3.021 1.221 1.00 95.50 90 ASP A N 1
ATOM 684 C CA . ASP A 1 90 ? 5.803 -3.540 0.774 1.00 95.50 90 ASP A CA 1
ATOM 685 C C . ASP A 1 90 ? 5.629 -4.596 -0.320 1.00 95.50 90 ASP A C 1
ATOM 687 O O . ASP A 1 90 ? 4.522 -5.070 -0.584 1.00 95.50 90 ASP A O 1
ATOM 691 N N . SER A 1 91 ? 6.731 -4.946 -0.979 1.00 94.94 91 SER A N 1
ATOM 692 C CA . SER A 1 91 ? 6.837 -6.197 -1.721 1.00 94.94 91 SER A CA 1
ATOM 693 C C . SER A 1 91 ? 7.724 -7.168 -0.939 1.00 94.94 91 SER A C 1
ATOM 695 O O . SER A 1 91 ? 8.928 -6.920 -0.795 1.00 94.94 91 SER A O 1
ATOM 697 N N . PRO A 1 92 ? 7.188 -8.316 -0.484 1.00 90.19 92 PRO A N 1
ATOM 698 C CA . PRO A 1 92 ? 7.982 -9.329 0.208 1.00 90.19 92 PRO A CA 1
ATOM 699 C C . PRO A 1 92 ? 9.102 -9.907 -0.666 1.00 90.19 92 PRO A C 1
ATOM 701 O O . PRO A 1 92 ? 10.139 -10.329 -0.151 1.00 90.19 92 PRO A O 1
ATOM 704 N N . GLN A 1 93 ? 8.883 -9.931 -1.984 1.00 91.69 93 GLN A N 1
ATOM 705 C CA . GLN A 1 93 ? 9.801 -10.476 -2.978 1.00 91.69 93 GLN A CA 1
ATOM 706 C C . GLN A 1 93 ? 11.060 -9.615 -3.107 1.00 91.69 93 GLN A C 1
ATOM 708 O O . GLN A 1 93 ? 12.173 -10.130 -3.000 1.00 91.69 93 GLN A O 1
ATOM 713 N N . THR A 1 94 ? 10.891 -8.305 -3.303 1.00 91.56 94 THR A N 1
ATOM 714 C CA . THR A 1 94 ? 12.015 -7.3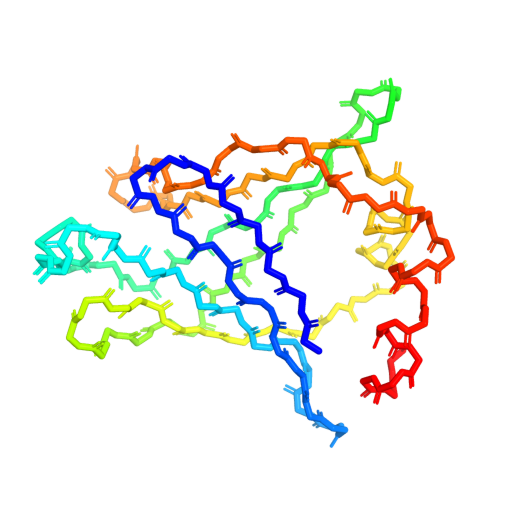71 -3.477 1.00 91.56 94 THR A CA 1
ATOM 715 C C . THR A 1 94 ? 12.523 -6.806 -2.151 1.00 91.56 94 THR A C 1
ATOM 717 O O . THR A 1 94 ? 13.608 -6.229 -2.103 1.00 91.56 94 THR A O 1
ATOM 720 N N . ARG A 1 95 ? 11.775 -7.017 -1.056 1.00 91.00 95 ARG A N 1
ATOM 721 C CA . ARG A 1 95 ? 12.003 -6.425 0.275 1.00 91.00 95 ARG A CA 1
ATOM 722 C C . ARG A 1 95 ? 11.989 -4.895 0.259 1.00 91.00 95 ARG A C 1
ATOM 724 O O . ARG A 1 95 ? 12.585 -4.262 1.130 1.00 91.00 95 ARG A O 1
ATOM 731 N N . THR A 1 96 ? 11.304 -4.312 -0.718 1.00 92.31 96 THR A N 1
ATOM 732 C CA . THR A 1 96 ? 11.116 -2.868 -0.826 1.00 92.31 96 THR A CA 1
ATOM 733 C C . THR A 1 96 ? 9.835 -2.466 -0.114 1.00 92.31 96 THR A C 1
ATOM 735 O O . THR A 1 96 ? 8.755 -2.950 -0.449 1.00 92.31 96 THR A O 1
ATOM 738 N N . THR A 1 97 ? 9.941 -1.541 0.838 1.00 94.44 97 THR A N 1
ATOM 739 C CA . THR A 1 97 ? 8.782 -0.845 1.406 1.00 94.44 97 THR A CA 1
ATOM 740 C C . THR A 1 97 ? 8.478 0.374 0.546 1.00 94.44 97 THR A C 1
ATOM 742 O O . THR A 1 97 ? 9.281 1.303 0.476 1.00 94.44 97 THR A O 1
ATOM 745 N N . PHE A 1 98 ? 7.315 0.384 -0.099 1.00 93.00 98 PHE A N 1
ATOM 746 C CA . PHE A 1 98 ? 6.894 1.494 -0.948 1.00 93.00 98 PHE A CA 1
ATOM 747 C C . PHE A 1 98 ? 6.203 2.590 -0.145 1.00 93.00 98 PHE A C 1
ATOM 749 O O . PHE A 1 98 ? 6.432 3.768 -0.370 1.00 93.00 98 PHE A O 1
ATOM 756 N N . ALA A 1 99 ? 5.371 2.242 0.829 1.00 91.62 99 ALA A N 1
ATOM 757 C CA . ALA A 1 99 ? 4.688 3.246 1.631 1.00 91.62 99 ALA A CA 1
ATOM 758 C C . ALA A 1 99 ? 4.659 2.824 3.086 1.00 91.62 99 ALA A C 1
ATOM 760 O O . ALA A 1 99 ? 4.364 1.676 3.374 1.00 91.62 99 ALA A O 1
ATOM 761 N N . ALA A 1 100 ? 4.921 3.758 3.993 1.00 91.81 100 ALA A N 1
ATOM 762 C CA . ALA A 1 100 ? 4.766 3.559 5.425 1.00 91.81 100 ALA A CA 1
ATOM 763 C C . ALA A 1 100 ? 4.298 4.879 6.043 1.00 91.81 100 ALA A C 1
ATOM 765 O O . ALA A 1 100 ? 5.059 5.842 6.137 1.00 91.81 100 ALA A O 1
ATOM 766 N N . THR A 1 101 ? 3.020 4.952 6.394 1.00 86.06 101 THR A N 1
ATOM 767 C CA . THR A 1 101 ? 2.336 6.214 6.698 1.00 86.06 101 THR A CA 1
ATOM 768 C C . THR A 1 101 ? 1.321 6.021 7.814 1.00 86.06 101 THR A C 1
ATOM 770 O O . THR A 1 101 ? 0.745 4.946 7.986 1.00 86.06 101 THR A O 1
ATOM 773 N N . ASP A 1 102 ? 1.079 7.084 8.575 1.00 87.75 102 ASP A N 1
ATOM 774 C CA . ASP A 1 102 ? -0.048 7.114 9.494 1.00 87.75 102 ASP A CA 1
ATOM 775 C C . ASP A 1 102 ? -1.352 7.175 8.697 1.00 87.75 102 ASP A C 1
ATOM 777 O O . ASP A 1 102 ? -1.488 7.911 7.713 1.00 87.75 102 ASP A O 1
ATOM 781 N N . MET A 1 103 ? -2.354 6.420 9.129 1.00 82.06 103 MET A N 1
ATOM 782 C CA . MET A 1 103 ? -3.662 6.447 8.493 1.00 82.06 103 MET A CA 1
ATOM 783 C C . MET A 1 103 ? -4.336 7.788 8.792 1.00 82.06 103 MET A C 1
ATOM 785 O O . MET A 1 103 ? -4.946 7.970 9.843 1.00 82.06 103 MET A O 1
ATOM 789 N N . LYS A 1 104 ? -4.286 8.730 7.850 1.00 72.06 104 LYS A N 1
ATOM 790 C CA . LYS A 1 104 ? -4.988 10.018 7.962 1.00 72.06 104 LYS A CA 1
ATOM 791 C C . LYS A 1 104 ? -6.492 9.831 7.707 1.00 72.06 104 LYS A C 1
ATOM 793 O O . LYS A 1 104 ? -6.886 9.198 6.732 1.00 72.06 104 LYS A O 1
ATOM 798 N N . GLY A 1 105 ? -7.335 10.367 8.593 1.00 67.56 105 GLY A N 1
ATOM 799 C CA . GLY A 1 105 ? -8.802 10.283 8.516 1.00 67.56 105 GLY A CA 1
ATOM 800 C C . GLY A 1 105 ? -9.455 9.814 9.821 1.00 67.56 105 GLY A C 1
ATOM 801 O O . GLY A 1 105 ? -8.800 9.250 10.696 1.00 67.56 105 GLY A O 1
ATOM 802 N N . SER A 1 106 ? -10.757 10.056 9.981 1.00 59.66 106 SER A N 1
ATOM 803 C CA . SER A 1 106 ? -11.532 9.456 11.074 1.00 59.66 106 SER A CA 1
ATOM 804 C C . SER A 1 106 ? -11.951 8.031 10.699 1.00 59.66 106 SER A C 1
ATOM 806 O O . SER A 1 106 ? -12.123 7.726 9.517 1.00 59.66 106 SER A O 1
ATOM 808 N N . GLY A 1 107 ? -12.173 7.157 11.689 1.00 70.44 107 GLY A N 1
ATOM 809 C CA . GLY A 1 107 ? -12.735 5.820 11.436 1.00 70.44 107 GLY A CA 1
ATOM 810 C C . GLY A 1 107 ? -14.046 5.878 10.638 1.00 70.44 107 GLY A C 1
ATOM 811 O O . GLY A 1 107 ? -14.281 5.036 9.779 1.00 70.44 107 GLY A O 1
ATOM 812 N N . ALA A 1 108 ? -14.839 6.940 10.827 1.00 64.62 108 ALA A N 1
ATOM 813 C CA . ALA A 1 108 ? -16.062 7.203 10.069 1.00 64.62 108 ALA A CA 1
ATOM 814 C C . ALA A 1 108 ? -15.814 7.488 8.576 1.00 64.62 108 ALA A C 1
ATOM 816 O O . ALA A 1 108 ? -16.557 6.990 7.738 1.00 64.62 108 ALA A O 1
ATOM 817 N N . ALA A 1 109 ? -14.764 8.236 8.213 1.00 64.31 109 ALA A N 1
ATOM 818 C CA . ALA A 1 109 ? -14.418 8.465 6.806 1.00 64.31 109 ALA A CA 1
ATOM 819 C C . ALA A 1 109 ? -13.971 7.170 6.106 1.00 64.31 109 ALA A C 1
ATOM 821 O O . ALA A 1 109 ? -14.296 6.946 4.941 1.00 64.31 109 ALA A O 1
ATOM 822 N N . ARG A 1 110 ? -13.272 6.290 6.834 1.00 76.75 110 ARG A N 1
ATOM 823 C CA . ARG A 1 110 ? -12.882 4.964 6.329 1.00 76.75 110 ARG A CA 1
ATOM 824 C C . ARG A 1 110 ? -14.101 4.062 6.164 1.00 76.75 110 ARG A C 1
ATOM 826 O O . ARG A 1 110 ? -14.223 3.393 5.146 1.00 76.75 110 ARG A O 1
ATOM 833 N N . LEU A 1 111 ? -15.029 4.105 7.121 1.00 71.69 111 LEU A N 1
ATOM 834 C CA . LEU A 1 111 ? -16.293 3.378 7.040 1.00 71.69 111 LEU A CA 1
ATOM 835 C C . LEU A 1 111 ? -17.129 3.837 5.841 1.00 71.69 111 LEU A C 1
ATOM 837 O O . LEU A 1 111 ? -17.563 3.001 5.061 1.00 71.69 111 LEU A O 1
ATOM 841 N N . ALA A 1 112 ? -17.275 5.148 5.644 1.00 71.75 112 ALA A N 1
ATOM 842 C CA . ALA A 1 112 ? -18.018 5.700 4.516 1.00 71.75 112 ALA A CA 1
ATOM 843 C C . ALA A 1 112 ? -17.412 5.287 3.164 1.00 71.75 112 ALA A C 1
ATOM 845 O O . ALA A 1 112 ? -18.145 5.007 2.219 1.00 71.75 112 ALA A O 1
ATOM 846 N N . PHE A 1 113 ? -16.080 5.209 3.064 1.00 76.00 113 PHE A N 1
ATOM 847 C CA . PHE A 1 113 ? -15.419 4.680 1.871 1.00 76.00 113 PHE A CA 1
ATOM 848 C C . PHE A 1 113 ? -15.778 3.206 1.637 1.00 76.00 113 PHE A C 1
ATOM 850 O O . PHE A 1 113 ? -16.169 2.857 0.530 1.00 76.00 113 PHE A O 1
ATOM 857 N N . LEU A 1 114 ? -15.724 2.360 2.668 1.00 74.44 114 LEU A N 1
ATOM 858 C CA . LEU A 1 114 ? -16.082 0.939 2.552 1.00 74.44 114 LEU A CA 1
ATOM 859 C C . LEU A 1 114 ? -17.563 0.733 2.190 1.00 74.44 114 LEU A C 1
ATOM 861 O O . LEU A 1 114 ? -17.873 -0.043 1.287 1.00 74.44 114 LEU A O 1
ATOM 865 N N . GLU A 1 115 ? -18.469 1.499 2.799 1.00 76.69 115 GLU A N 1
ATOM 866 C CA . GLU A 1 115 ? -19.895 1.484 2.453 1.00 76.69 115 GLU A CA 1
ATOM 867 C C . GLU A 1 115 ? -20.127 1.874 0.986 1.00 76.69 115 GLU A C 1
ATOM 869 O O . GLU A 1 115 ? -20.921 1.236 0.291 1.00 76.69 115 GLU A O 1
ATOM 874 N N . GLN A 1 116 ? -19.393 2.871 0.474 1.00 77.25 116 GLN A N 1
ATOM 875 C CA . GLN A 1 116 ? -19.416 3.230 -0.950 1.00 77.25 116 GLN A CA 1
ATOM 876 C C . GLN A 1 116 ? -18.907 2.092 -1.845 1.00 77.25 116 GLN A C 1
ATOM 878 O O . GLN A 1 116 ? -19.429 1.896 -2.945 1.00 77.25 116 GLN A O 1
ATOM 883 N N . CYS A 1 117 ? -17.928 1.319 -1.374 1.00 76.25 117 CYS A N 1
ATOM 884 C CA . CYS A 1 117 ? -17.448 0.120 -2.058 1.00 76.25 117 CYS A CA 1
ATOM 885 C C . CYS A 1 117 ? -18.468 -1.032 -2.035 1.00 76.25 117 CYS A C 1
ATOM 887 O O . CYS A 1 117 ? -18.360 -1.958 -2.843 1.00 76.25 117 CYS A O 1
ATOM 889 N N . GLY A 1 118 ? -19.470 -0.974 -1.150 1.00 71.88 118 GLY A N 1
ATOM 890 C CA . GLY A 1 118 ? -20.467 -2.024 -0.953 1.00 71.88 118 GLY A CA 1
ATOM 891 C C . GLY A 1 118 ? -19.898 -3.268 -0.272 1.00 71.88 118 GLY A C 1
ATOM 892 O O . GLY A 1 118 ? -20.281 -4.374 -0.661 1.00 71.88 118 GLY A O 1
ATOM 893 N N . ILE A 1 119 ? -18.971 -3.072 0.674 1.00 67.12 119 ILE A N 1
ATOM 894 C CA . ILE A 1 119 ? -18.260 -4.119 1.424 1.00 67.12 119 ILE A CA 1
ATOM 895 C C . ILE A 1 119 ? -18.486 -3.929 2.925 1.00 67.12 119 ILE A C 1
ATOM 897 O O . ILE A 1 119 ? -18.420 -2.766 3.386 1.00 67.12 119 ILE A O 1
#

Secondary structure (DSSP, 8-state):
-EEEE-SSEEEEEEEETTTEEEEEEEETTS--GGGTT---EEEEEE-TTS-EEEEEE-SEEEETTEEEEEE---HHHHHHHHH-SEEEEEETTTTEEEEEEE--S-HHHHHHHHHHHT-

Radius of gyration: 13.46 Å; Cα contacts (8 Å, |Δi|>4): 262; chains: 1; bounding box: 33×22×37 Å

Foldseek 3Di:
DDWDDQDQWIWDWDAAAPFAIKIKIAGPVQQLPLVPPQQKKKKWFAAPVGDIDIDIFGGWDDDRRMIMGGDHDDPVSLVSQLGTQWMWMDRPV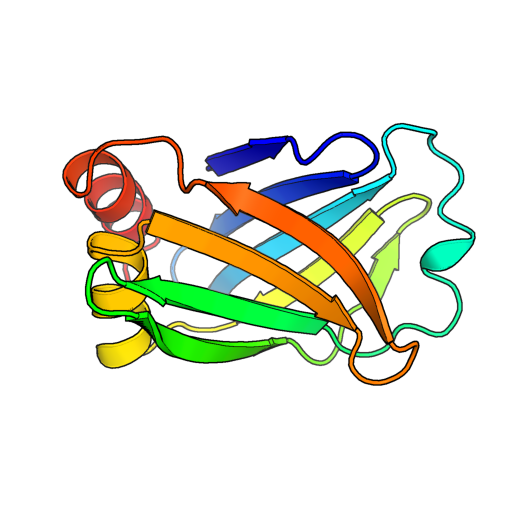SRDTRHIDTDPDHSVVSVVNVVNNVD

Mean predicted aligned error: 4.78 Å

Solvent-accessible surface area (backbone atoms only — not comparable to full-atom values): 6411 Å² total; per-residue (Å²): 118,50,76,47,78,38,80,59,21,34,41,39,38,41,57,46,71,89,69,34,39,34,42,33,43,31,36,72,82,62,67,33,68,90,52,64,92,56,51,44,38,36,39,37,30,27,34,87,88,68,53,71,52,76,47,75,25,64,67,36,46,75,61,77,29,28,41,36,31,48,40,69,79,49,77,66,56,46,54,38,62,37,57,27,46,33,38,34,34,30,21,81,86,80,70,47,73,57,32,69,36,68,49,83,74,52,45,65,59,48,46,53,51,35,54,70,27,69,102

Nearest PDB structures (foldseek):
  1iar-assembly1_B  TM=5.035E-01  e=2.578E-01  Homo sapiens
  2eix-assembly1_B  TM=5.726E-01  e=4.039E-01  Physarum polycephalum
  2i51-assembly1_B  TM=4.731E-01  e=3.818E-01  Nostoc punctiforme PCC 73102
  4n5u-assembly1_A  TM=3.631E-01  e=1.175E-01  Homo sapiens
  7tnv-assembly1_A  TM=2.731E-01  e=9.912E-01  Homo sapiens

Sequence (119 aa):
MTMQDAGRYTVVMTCSRGRGIELSVLDSAARGDEFAEVDSLMVWITLPDGRTDRVSISPVWQEGAALSGAFVPNGVTMDFFRNGIRFEVDSPQTRTTFAATDMKGSGAARLAFLEQCGI

Organism: NCBI:txid1231392

pLDDT: mean 86.12, std 8.37, range [59.66, 95.5]